Protein AF-A0A383ANT6-F1 (afdb_monomer)

Foldseek 3Di:
DEEEAEDEDADDDDVLVVVQCCQQVPPDLPYAYEYEYAPNHPCPVVSVVRRPRPNYHYHYDHDPDCVVVVVVVVPPCPPVVVVVVVVVVVVVVPD

Nearest PDB structures (foldseek):
  4mix-assembly2_B  TM=5.500E-01  e=1.218E-02  Photorhabdus asymbiotica subsp. asymbiotica ATCC 43949
  4mix-assembly1_A  TM=5.508E-01  e=1.303E-02  Photorhabdus asymbiotica subsp. asymbiotica ATCC 43949
  2v2h-assembly1_B  TM=5.400E-01  e=2.902E-01  Trypanosoma brucei brucei
  8rz3-assembly2_B  TM=3.826E-01  e=8.055E-02  Variovorax paradoxus
  6v5a-assembly1_A  TM=4.924E-01  e=7.982E-01  Homo sapiens

Mean predicted aligned error: 12.0 Å

Sequence (95 aa):
MHIGLFTQNYLRGGLDTFLIELINNWPNKEDNITLFCNEQHPGIKYLSSNIKNKNFKLFKYNFLFYSSFIDSKKSKTTLLKKLFNIFFYSTLIVH

Solvent-accessible surface area (backbone atoms only — not comparable to full-atom values): 5717 Å² total; per-residue (Å²): 98,82,45,80,45,81,50,82,56,81,69,65,53,71,68,56,56,50,51,34,52,51,57,54,62,46,86,61,77,81,36,34,38,35,39,38,34,40,62,81,25,72,38,53,66,61,49,68,74,64,47,74,44,87,47,57,43,82,44,70,41,87,73,94,55,68,64,66,59,57,56,58,60,70,74,64,55,63,63,59,49,50,54,51,49,53,57,53,55,62,62,66,75,77,117

Organism: NCBI:txid408172

Secondary structure (DSSP, 8-state):
-EEEEEE--SS-SHHHHHHHHHHHT-S-TTSEEEEEEETT-TTHHHHHHH---TTEEEEEE----HHHHHHHHHHHHHHHHHHHHHHHHHHHS--

pLDDT: mean 82.84, std 18.54, range [46.25, 98.56]

Radius of gyration: 23.53 Å; Cα contacts (8 Å, |Δi|>4): 95; chains: 1; bounding box: 54×30×63 Å

Structure (mmCIF, N/CA/C/O backbone):
data_AF-A0A383ANT6-F1
#
_entry.id   AF-A0A383ANT6-F1
#
loop_
_atom_site.group_PDB
_atom_site.id
_atom_site.type_symbol
_atom_site.label_atom_id
_atom_site.label_alt_id
_atom_site.label_comp_id
_atom_site.label_asym_id
_atom_site.label_entity_id
_atom_site.l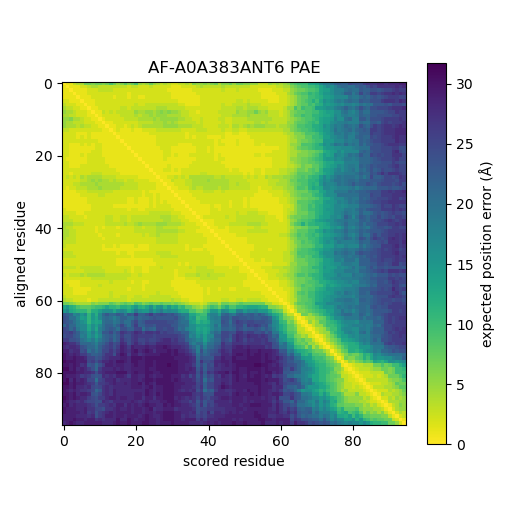abel_seq_id
_atom_site.pdbx_PDB_ins_code
_atom_site.Cartn_x
_atom_site.Cartn_y
_atom_site.Ca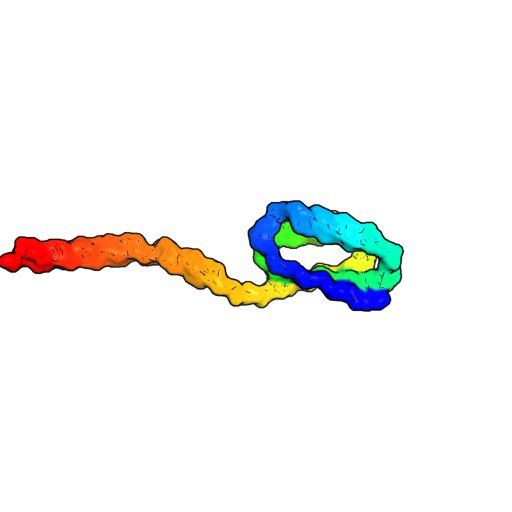rtn_z
_atom_site.occupancy
_atom_site.B_iso_or_equiv
_atom_site.auth_seq_id
_atom_site.auth_comp_id
_atom_site.auth_asym_id
_atom_site.auth_atom_id
_atom_site.pdbx_PDB_model_num
ATOM 1 N N . MET A 1 1 ? -16.301 -5.477 8.119 1.00 94.88 1 MET A N 1
ATOM 2 C CA . MET A 1 1 ? -16.090 -6.430 6.999 1.00 94.88 1 MET A CA 1
ATOM 3 C C . MET A 1 1 ? -14.596 -6.586 6.712 1.00 94.88 1 MET A C 1
ATOM 5 O O . MET A 1 1 ? -13.796 -5.846 7.276 1.00 94.88 1 MET A O 1
ATOM 9 N N . HIS A 1 2 ? -14.208 -7.553 5.873 1.00 97.44 2 HIS A N 1
ATOM 10 C CA . HIS A 1 2 ? -12.834 -7.694 5.376 1.00 97.44 2 HIS A CA 1
ATOM 11 C C . HIS A 1 2 ? -12.795 -7.385 3.880 1.00 97.44 2 HIS A C 1
ATOM 13 O O . HIS A 1 2 ? -13.503 -8.020 3.104 1.00 97.44 2 HIS A O 1
ATOM 19 N N . ILE A 1 3 ? -11.970 -6.417 3.487 1.00 98.06 3 ILE A N 1
ATOM 20 C CA . ILE A 1 3 ? -11.817 -5.967 2.102 1.00 98.06 3 ILE A CA 1
ATOM 21 C C . ILE A 1 3 ? -10.405 -6.302 1.634 1.00 98.06 3 ILE A C 1
ATOM 23 O O . ILE A 1 3 ? -9.420 -5.928 2.275 1.00 98.06 3 ILE A O 1
ATOM 27 N N . GLY A 1 4 ? -10.312 -6.999 0.505 1.00 97.88 4 GLY A N 1
ATOM 28 C CA . GLY A 1 4 ? -9.053 -7.286 -0.174 1.00 97.88 4 GLY A CA 1
ATOM 29 C C . GLY A 1 4 ? -8.892 -6.406 -1.408 1.00 97.88 4 GLY A C 1
ATOM 30 O O . GLY A 1 4 ? -9.750 -6.418 -2.285 1.00 97.88 4 GLY A O 1
ATOM 31 N N . LEU A 1 5 ? -7.786 -5.671 -1.489 1.00 97.50 5 LEU A N 1
ATOM 32 C CA . LEU A 1 5 ? -7.372 -4.926 -2.677 1.00 97.50 5 LEU A CA 1
ATOM 33 C C . LEU A 1 5 ? -6.153 -5.627 -3.270 1.00 97.50 5 LEU A C 1
ATOM 35 O O . LEU A 1 5 ? -5.171 -5.830 -2.562 1.00 97.50 5 LEU A O 1
ATOM 39 N N . PHE A 1 6 ? -6.197 -6.004 -4.545 1.00 96.44 6 PHE A N 1
ATOM 40 C CA . PHE A 1 6 ? -5.096 -6.711 -5.199 1.00 96.44 6 PHE A CA 1
ATOM 41 C C . PHE A 1 6 ? -4.470 -5.844 -6.282 1.00 96.44 6 PHE A C 1
ATOM 43 O O . PHE A 1 6 ? -5.174 -5.340 -7.157 1.00 96.44 6 PHE A O 1
ATOM 50 N N . THR A 1 7 ? -3.150 -5.668 -6.231 1.00 93.94 7 THR A N 1
ATOM 51 C CA . THR A 1 7 ? -2.422 -4.871 -7.216 1.00 93.94 7 THR A CA 1
ATOM 52 C C . THR A 1 7 ? -1.115 -5.534 -7.605 1.00 93.94 7 THR A C 1
ATOM 54 O O . THR A 1 7 ? -0.397 -6.107 -6.784 1.00 93.94 7 THR A O 1
ATOM 57 N N . GLN A 1 8 ? -0.796 -5.397 -8.887 1.00 91.69 8 GLN A N 1
ATOM 58 C CA . GLN A 1 8 ? 0.501 -5.737 -9.425 1.00 91.69 8 GLN A CA 1
ATOM 59 C C . GLN A 1 8 ? 1.032 -4.535 -10.191 1.00 91.69 8 GLN A C 1
ATOM 61 O O . GLN A 1 8 ? 0.506 -4.180 -11.245 1.00 91.69 8 GLN A O 1
ATOM 66 N N . ASN A 1 9 ? 2.060 -3.896 -9.649 1.00 89.69 9 ASN A N 1
ATOM 67 C CA . ASN A 1 9 ? 2.631 -2.694 -10.224 1.00 89.69 9 ASN A CA 1
ATOM 68 C C . ASN A 1 9 ? 4.163 -2.736 -10.160 1.00 89.69 9 ASN A C 1
ATOM 70 O O . ASN A 1 9 ? 4.764 -3.203 -9.193 1.00 89.69 9 ASN A O 1
ATOM 74 N N . TYR A 1 10 ? 4.797 -2.263 -11.228 1.00 89.69 10 TYR A N 1
ATOM 75 C CA . TYR A 1 10 ? 6.254 -2.229 -11.372 1.00 89.69 10 TYR A CA 1
ATOM 76 C C . TYR A 1 10 ? 6.817 -0.813 -11.301 1.00 89.69 10 TYR A C 1
ATOM 78 O O . TYR A 1 10 ? 8.031 -0.635 -11.236 1.00 89.69 10 TYR A O 1
ATOM 86 N N . LEU A 1 11 ? 5.945 0.196 -11.313 1.00 90.31 11 LEU A N 1
ATOM 87 C CA . LEU A 1 11 ? 6.325 1.597 -11.300 1.00 90.31 11 LEU A CA 1
ATOM 88 C C . LEU A 1 11 ? 5.698 2.291 -10.105 1.00 90.31 11 LEU A C 1
ATOM 90 O O . LEU A 1 11 ? 4.509 2.144 -9.834 1.00 90.31 11 LEU A O 1
ATOM 94 N N . ARG A 1 12 ? 6.488 3.120 -9.430 1.00 93.38 12 ARG A N 1
ATOM 95 C CA . ARG A 1 12 ? 5.950 4.057 -8.448 1.00 93.38 12 ARG A CA 1
ATOM 96 C C . ARG A 1 12 ? 5.222 5.181 -9.188 1.00 93.38 12 ARG A C 1
ATOM 98 O O . ARG A 1 12 ? 5.783 5.735 -10.131 1.00 93.38 12 ARG A O 1
ATOM 105 N N . GLY A 1 13 ? 4.014 5.546 -8.764 1.00 95.25 13 GLY A N 1
ATOM 106 C CA . GLY A 1 13 ? 3.261 6.599 -9.452 1.00 95.25 13 GLY A CA 1
ATOM 107 C C . GLY A 1 13 ? 1.837 6.815 -8.949 1.00 95.25 13 GLY A C 1
ATOM 108 O O . GLY A 1 13 ? 1.524 6.528 -7.798 1.00 95.25 13 GLY A O 1
ATOM 109 N N . GLY A 1 14 ? 0.967 7.322 -9.829 1.00 97.12 14 GLY A N 1
ATOM 110 C CA . GLY A 1 14 ? -0.389 7.764 -9.472 1.00 97.12 14 GLY A CA 1
ATOM 111 C C . GLY A 1 14 ? -1.281 6.686 -8.852 1.00 97.12 14 GLY A C 1
ATOM 112 O O . GLY A 1 14 ? -2.120 7.008 -8.015 1.00 97.12 14 GLY A O 1
ATOM 113 N N . LEU A 1 15 ? -1.064 5.407 -9.186 1.00 96.94 15 LEU A N 1
ATOM 114 C CA . LEU A 1 15 ? -1.772 4.302 -8.535 1.00 96.94 15 LEU A CA 1
ATOM 115 C C . LEU A 1 15 ? -1.466 4.235 -7.032 1.00 96.94 15 LEU A C 1
ATOM 117 O O . LEU A 1 15 ? -2.365 3.965 -6.242 1.00 96.94 15 LEU A O 1
ATOM 121 N N . ASP A 1 16 ? -0.229 4.521 -6.621 1.00 97.75 16 ASP A N 1
ATOM 122 C CA . ASP A 1 16 ? 0.136 4.518 -5.203 1.00 97.75 16 ASP A CA 1
ATOM 123 C C . ASP A 1 16 ? -0.600 5.627 -4.453 1.00 97.75 16 ASP A C 1
ATOM 125 O O 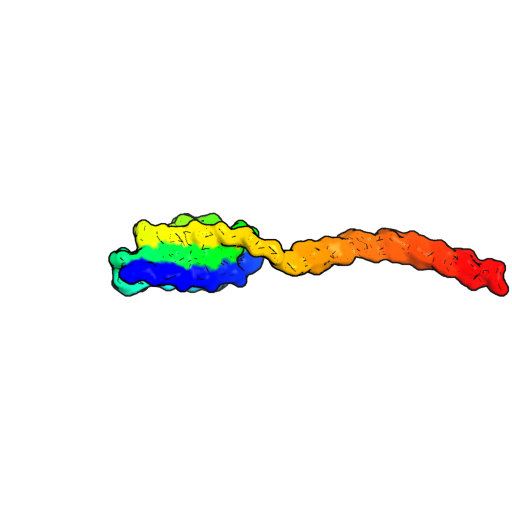. ASP A 1 16 ? -1.159 5.386 -3.386 1.00 97.75 16 ASP A O 1
ATOM 129 N N . THR A 1 17 ? -0.648 6.825 -5.043 1.00 98.25 17 THR A N 1
ATOM 130 C CA . THR A 1 17 ? -1.401 7.963 -4.501 1.00 98.25 17 THR A CA 1
ATOM 131 C C . THR A 1 17 ? -2.883 7.627 -4.379 1.00 98.25 17 THR A C 1
ATOM 133 O O . THR A 1 17 ? -3.475 7.850 -3.328 1.00 98.25 17 THR A O 1
ATOM 136 N N . PHE A 1 18 ? -3.474 7.027 -5.416 1.00 98.25 18 PHE A N 1
ATOM 137 C CA . PHE A 1 18 ? -4.869 6.596 -5.388 1.00 98.25 18 PHE A CA 1
ATOM 138 C C . PHE A 1 18 ? -5.144 5.594 -4.259 1.00 98.25 18 PHE A C 1
ATOM 140 O O . PHE A 1 18 ? -6.109 5.761 -3.518 1.00 98.25 18 PHE A O 1
ATOM 147 N N . LEU A 1 19 ? -4.288 4.581 -4.087 1.00 98.38 19 LEU A N 1
ATOM 148 C CA . LEU A 1 19 ? -4.439 3.583 -3.022 1.00 98.38 19 LEU A CA 1
ATOM 149 C C . LEU A 1 19 ? -4.333 4.211 -1.630 1.00 98.38 19 LEU A C 1
ATOM 151 O O . LEU A 1 19 ? -5.117 3.871 -0.747 1.00 98.38 19 LEU A O 1
ATOM 155 N N . ILE A 1 20 ? -3.390 5.136 -1.434 1.00 98.44 20 ILE A N 1
ATOM 156 C CA . ILE A 1 20 ? -3.232 5.862 -0.170 1.00 98.44 20 ILE A CA 1
ATOM 157 C C . ILE A 1 20 ? -4.508 6.639 0.156 1.00 98.44 20 ILE A C 1
ATOM 159 O O . ILE A 1 20 ? -5.048 6.488 1.253 1.00 98.44 20 ILE A O 1
ATOM 163 N N . GLU A 1 21 ? -5.012 7.427 -0.795 1.00 98.56 21 GLU A N 1
ATOM 164 C CA . GLU A 1 21 ? -6.217 8.233 -0.599 1.00 98.56 21 GLU A CA 1
ATOM 165 C C . GLU A 1 21 ? -7.453 7.365 -0.362 1.00 98.56 21 GLU A C 1
ATOM 167 O O . GLU A 1 21 ? -8.219 7.627 0.566 1.00 98.56 21 GLU A O 1
ATOM 172 N N . LEU A 1 22 ? -7.619 6.287 -1.131 1.00 98.31 22 LEU A N 1
ATOM 173 C CA . LEU A 1 22 ? -8.724 5.345 -0.972 1.00 98.31 22 LEU A CA 1
ATOM 174 C C . LEU A 1 22 ? -8.745 4.721 0.429 1.00 98.31 22 LEU A C 1
ATOM 176 O O . LEU A 1 22 ? -9.782 4.693 1.088 1.00 98.31 22 LEU A O 1
ATOM 180 N N . ILE A 1 23 ? -7.602 4.213 0.895 1.00 98.19 23 ILE A N 1
ATOM 181 C CA . ILE A 1 23 ? -7.516 3.478 2.163 1.00 98.19 23 ILE A CA 1
ATOM 182 C C . ILE A 1 23 ? -7.634 4.430 3.359 1.00 98.19 23 ILE A C 1
ATOM 184 O O . ILE A 1 23 ? -8.292 4.103 4.354 1.00 98.19 23 ILE A O 1
ATOM 188 N N . ASN A 1 24 ? -7.034 5.620 3.274 1.00 98.19 24 ASN A N 1
ATOM 189 C CA . ASN A 1 24 ? -7.121 6.631 4.329 1.00 98.19 24 ASN A CA 1
ATOM 190 C C . ASN A 1 24 ? -8.546 7.175 4.479 1.00 98.19 24 ASN A C 1
ATOM 192 O O . ASN A 1 24 ? -9.036 7.329 5.604 1.00 98.19 24 ASN A O 1
ATOM 196 N N . ASN A 1 25 ? -9.234 7.395 3.359 1.00 98.00 25 ASN A N 1
ATOM 197 C CA . ASN A 1 25 ? -10.586 7.943 3.333 1.00 98.00 25 ASN A CA 1
ATOM 198 C C . ASN A 1 25 ? -11.681 6.870 3.279 1.00 98.00 25 ASN A C 1
ATOM 200 O O . ASN A 1 25 ? -12.844 7.211 3.085 1.00 98.00 25 ASN A O 1
ATOM 204 N N . TRP A 1 26 ? -11.347 5.593 3.513 1.00 97.75 26 TRP A N 1
ATOM 205 C CA . TRP A 1 26 ? -12.344 4.5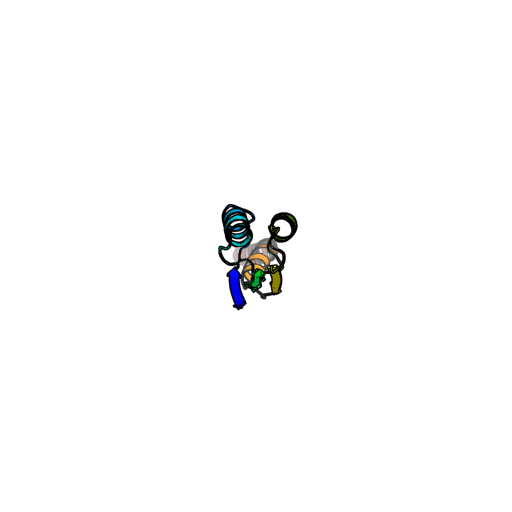22 3.529 1.00 97.75 26 TRP A CA 1
ATOM 206 C C . TRP A 1 26 ? -13.483 4.858 4.512 1.00 97.75 26 TRP A C 1
ATOM 208 O O . TRP A 1 26 ? -13.181 5.255 5.649 1.00 97.75 26 TRP A O 1
ATOM 218 N N . PRO A 1 27 ? -14.761 4.758 4.096 1.00 96.31 27 PRO A N 1
ATOM 219 C CA . PRO A 1 27 ? -15.883 5.354 4.822 1.00 96.31 27 PRO A CA 1
ATOM 220 C C . PRO A 1 27 ? -16.138 4.683 6.171 1.00 96.31 27 PRO A C 1
ATOM 222 O O . PRO A 1 27 ? -16.329 5.367 7.174 1.00 96.31 27 PRO A O 1
ATOM 225 N N . ASN A 1 28 ? -16.088 3.352 6.218 1.00 97.12 28 ASN A N 1
ATOM 226 C CA . ASN A 1 28 ? -16.273 2.611 7.456 1.00 97.12 28 ASN A CA 1
ATOM 227 C C . ASN A 1 28 ? -14.919 2.317 8.112 1.00 97.12 28 ASN A C 1
ATOM 229 O O . ASN A 1 28 ? -14.146 1.488 7.636 1.00 97.12 28 ASN A O 1
ATOM 233 N N . LYS A 1 29 ? -14.626 2.986 9.229 1.00 93.94 29 LYS A N 1
ATOM 234 C CA . LYS A 1 29 ? -13.337 2.841 9.922 1.00 93.94 29 LYS A CA 1
ATOM 235 C C . LYS A 1 29 ? -13.168 1.504 10.639 1.00 93.94 29 LYS A C 1
ATOM 237 O O . LYS A 1 29 ? -12.038 1.170 10.972 1.00 93.94 29 LYS A O 1
ATOM 242 N N . GLU A 1 30 ? -14.235 0.738 10.847 1.00 96.69 30 GLU A N 1
ATOM 243 C CA . GLU A 1 30 ? -14.179 -0.587 11.479 1.00 96.69 30 GLU A CA 1
ATOM 244 C C . GLU A 1 30 ? -13.848 -1.706 10.484 1.00 96.69 30 GLU A C 1
ATOM 246 O O . GLU A 1 30 ? -13.540 -2.833 10.877 1.00 96.69 30 GLU A O 1
ATOM 251 N N . ASP A 1 31 ? -13.886 -1.408 9.184 1.00 97.81 31 ASP A N 1
ATOM 252 C CA . ASP A 1 31 ? -13.520 -2.379 8.171 1.00 97.81 31 ASP A CA 1
ATOM 253 C C . ASP A 1 31 ? -12.013 -2.656 8.165 1.00 97.81 31 ASP A C 1
ATOM 255 O O . ASP A 1 31 ? -11.173 -1.759 8.253 1.00 97.81 31 ASP A O 1
ATOM 259 N N . ASN A 1 32 ? -11.675 -3.932 7.999 1.00 98.25 32 ASN A N 1
ATOM 260 C CA . ASN A 1 32 ? -10.304 -4.388 7.841 1.00 98.25 32 ASN A CA 1
ATOM 261 C C . ASN A 1 32 ? -9.939 -4.385 6.360 1.00 98.25 32 ASN A C 1
ATOM 263 O O . ASN A 1 32 ? -10.601 -5.050 5.560 1.00 98.25 32 ASN A O 1
ATOM 267 N N . ILE A 1 33 ? -8.857 -3.698 6.002 1.00 98.50 33 ILE A N 1
ATOM 268 C CA . ILE A 1 33 ? -8.416 -3.559 4.612 1.00 98.50 33 ILE A CA 1
ATOM 269 C C . ILE A 1 33 ? -7.057 -4.229 4.453 1.00 98.50 33 ILE A C 1
ATOM 271 O O . ILE A 1 33 ? -6.101 -3.884 5.144 1.00 98.50 33 ILE A O 1
ATOM 275 N N . THR A 1 34 ? -6.954 -5.174 3.522 1.00 98.50 34 THR A N 1
ATOM 276 C CA . THR A 1 34 ? -5.680 -5.802 3.154 1.00 98.50 34 THR A CA 1
ATOM 277 C C . THR A 1 34 ? -5.326 -5.457 1.715 1.00 98.50 34 THR A C 1
ATOM 279 O O . THR A 1 34 ? -6.093 -5.757 0.803 1.00 98.50 34 THR A O 1
ATOM 282 N N . LEU A 1 35 ? -4.159 -4.846 1.510 1.00 98.06 35 LEU A N 1
ATOM 283 C CA . LEU A 1 35 ? -3.585 -4.623 0.185 1.00 98.06 35 LEU A CA 1
ATOM 284 C C . LEU A 1 35 ? -2.586 -5.734 -0.128 1.00 98.06 35 LEU A C 1
ATOM 286 O O . LEU A 1 35 ? -1.575 -5.867 0.555 1.00 98.06 35 LEU A O 1
ATOM 290 N N . PHE A 1 36 ? -2.859 -6.501 -1.174 1.00 96.88 36 PHE A N 1
ATOM 291 C CA . PHE A 1 36 ? -1.955 -7.485 -1.748 1.00 96.88 36 PHE A CA 1
ATOM 292 C C . PHE A 1 36 ? -1.147 -6.809 -2.854 1.00 96.88 36 PHE A C 1
ATOM 294 O O . PHE A 1 36 ? -1.725 -6.344 -3.834 1.00 96.88 36 PHE A O 1
ATOM 301 N N . CYS A 1 37 ? 0.171 -6.735 -2.690 1.00 94.69 37 CYS A N 1
ATOM 302 C CA . CYS A 1 37 ? 1.072 -6.061 -3.624 1.00 94.69 37 CYS A CA 1
ATOM 303 C C . CYS A 1 37 ? 2.286 -6.945 -3.933 1.00 94.69 37 CYS A C 1
ATOM 305 O O . CYS A 1 37 ? 2.797 -7.630 -3.044 1.00 94.69 37 CYS A O 1
ATOM 307 N N . ASN A 1 38 ? 2.768 -6.934 -5.177 1.00 93.25 38 ASN A N 1
ATOM 308 C CA . ASN A 1 38 ? 3.990 -7.650 -5.536 1.00 93.25 38 ASN A CA 1
ATOM 309 C C . ASN A 1 38 ? 5.197 -7.088 -4.770 1.00 93.25 38 ASN A C 1
ATOM 311 O O . ASN A 1 38 ? 5.417 -5.881 -4.734 1.00 93.25 38 ASN A O 1
ATOM 315 N N . GLU A 1 39 ? 6.009 -7.968 -4.190 1.00 92.44 39 GLU A N 1
ATOM 316 C CA . GLU A 1 39 ? 7.129 -7.613 -3.310 1.00 92.44 39 GLU A CA 1
ATOM 317 C C . GLU A 1 39 ? 8.177 -6.707 -3.976 1.00 92.44 39 GLU A C 1
ATOM 319 O O . GLU A 1 39 ? 8.824 -5.907 -3.304 1.00 92.44 39 GLU A O 1
ATOM 324 N N . GLN A 1 40 ? 8.324 -6.799 -5.297 1.00 91.25 40 GLN A N 1
ATOM 325 C CA . GLN A 1 40 ? 9.274 -6.005 -6.076 1.00 91.25 40 GLN A CA 1
ATOM 326 C C . GLN A 1 40 ? 8.791 -4.575 -6.371 1.00 91.25 40 GLN A C 1
ATOM 328 O O . GLN A 1 40 ? 9.513 -3.819 -7.019 1.00 91.25 40 GLN A O 1
ATOM 333 N N . HIS A 1 41 ? 7.579 -4.193 -5.955 1.00 92.44 41 HIS A N 1
ATOM 334 C CA . HIS A 1 41 ? 7.032 -2.874 -6.262 1.00 92.44 41 HIS A CA 1
ATOM 335 C C . HIS A 1 41 ? 7.860 -1.751 -5.604 1.00 92.44 41 HIS A C 1
ATOM 337 O O . HIS A 1 41 ? 7.936 -1.682 -4.370 1.00 92.44 41 HIS A O 1
ATOM 343 N N . PRO A 1 42 ? 8.445 -0.812 -6.377 1.00 93.31 42 PRO A N 1
ATOM 344 C CA . PRO A 1 42 ? 9.269 0.268 -5.825 1.00 93.31 42 PRO A CA 1
ATOM 345 C C . PRO A 1 42 ? 8.497 1.221 -4.894 1.00 93.31 42 PRO A C 1
ATOM 347 O O . PRO A 1 42 ? 9.107 1.924 -4.086 1.00 93.31 42 PRO A O 1
ATOM 350 N N . GLY A 1 43 ? 7.161 1.254 -4.979 1.00 95.56 43 GLY A N 1
ATOM 351 C CA . GLY A 1 43 ? 6.297 2.096 -4.148 1.00 95.56 43 GLY A CA 1
ATOM 352 C C . GLY A 1 43 ? 5.960 1.531 -2.761 1.00 95.56 43 GLY A C 1
ATOM 353 O O . GLY A 1 43 ? 5.319 2.229 -1.981 1.00 95.56 43 GLY A O 1
ATOM 354 N N . ILE A 1 44 ? 6.405 0.321 -2.391 1.00 94.88 44 ILE A N 1
ATOM 355 C CA . ILE A 1 44 ? 6.029 -0.327 -1.113 1.00 94.88 44 ILE A CA 1
ATOM 356 C C . ILE A 1 44 ? 6.307 0.546 0.112 1.00 94.88 44 ILE A C 1
ATOM 358 O O . ILE A 1 44 ? 5.430 0.714 0.960 1.00 94.88 44 ILE A O 1
ATOM 362 N N . LYS A 1 45 ? 7.512 1.127 0.212 1.00 95.31 45 LYS A N 1
ATOM 363 C CA . LYS A 1 45 ? 7.867 1.982 1.357 1.00 95.31 45 LYS A CA 1
ATOM 364 C C . LYS A 1 45 ? 6.959 3.209 1.432 1.00 95.31 45 LYS A C 1
ATOM 366 O O . LYS A 1 45 ? 6.532 3.577 2.521 1.00 95.31 45 LYS A O 1
ATOM 371 N N . TYR A 1 46 ? 6.639 3.796 0.278 1.00 96.94 46 TYR A N 1
ATOM 372 C CA . TYR A 1 46 ? 5.756 4.955 0.166 1.00 96.94 46 TYR A CA 1
ATOM 373 C C . TYR A 1 46 ? 4.324 4.622 0.608 1.00 96.94 46 TYR A C 1
ATOM 375 O O . TYR A 1 46 ? 3.752 5.371 1.396 1.00 96.94 46 TYR A O 1
ATOM 383 N N . LEU A 1 47 ? 3.787 3.466 0.201 1.00 97.19 47 LEU A N 1
ATOM 384 C CA . LEU A 1 47 ? 2.493 2.967 0.677 1.00 97.19 47 LEU A CA 1
ATOM 385 C C . LEU A 1 47 ? 2.499 2.784 2.203 1.00 97.19 47 LEU A C 1
ATOM 387 O O . LEU A 1 47 ? 1.646 3.335 2.896 1.00 97.19 47 LEU A O 1
ATOM 391 N N . SER A 1 48 ? 3.497 2.073 2.741 1.00 95.69 48 SER A N 1
ATOM 392 C CA . SER A 1 48 ? 3.570 1.768 4.178 1.00 95.69 48 SER A CA 1
ATOM 393 C C . SER A 1 48 ? 3.714 2.998 5.077 1.00 95.69 48 SER A C 1
ATOM 395 O O . SER A 1 48 ? 3.269 2.959 6.217 1.00 95.69 48 SER A O 1
ATOM 397 N N . SER A 1 49 ? 4.325 4.082 4.588 1.00 97.19 49 SER A N 1
ATOM 398 C CA . SER A 1 49 ? 4.546 5.294 5.384 1.00 97.19 49 SER A CA 1
ATOM 399 C C . SER A 1 49 ? 3.409 6.312 5.301 1.00 97.19 49 SER A C 1
ATOM 401 O O . SER A 1 49 ? 3.312 7.172 6.174 1.00 97.19 49 SER A O 1
ATOM 403 N N . ASN A 1 50 ? 2.553 6.240 4.276 1.00 98.25 50 ASN A N 1
ATOM 404 C CA . ASN A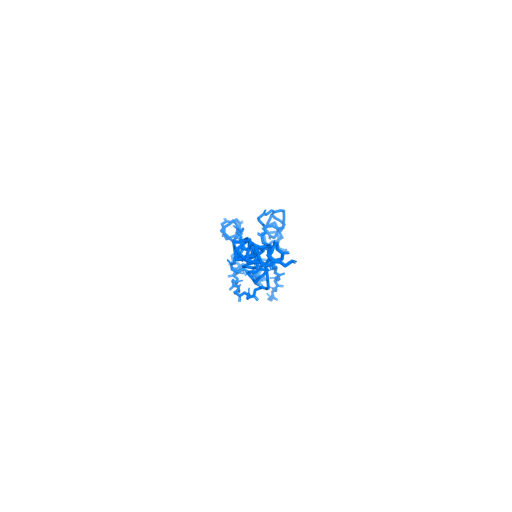 1 50 ? 1.498 7.234 4.041 1.00 98.25 50 ASN A CA 1
ATOM 405 C C . ASN A 1 50 ? 0.084 6.721 4.337 1.00 98.25 50 ASN A C 1
ATOM 407 O O . ASN A 1 50 ? -0.835 7.527 4.506 1.00 98.25 50 ASN A O 1
ATOM 411 N N . ILE A 1 51 ? -0.109 5.405 4.434 1.00 98.06 51 ILE A N 1
ATOM 412 C CA . ILE A 1 51 ? -1.380 4.837 4.879 1.00 98.06 51 ILE A CA 1
ATOM 413 C C . ILE A 1 51 ? -1.460 4.935 6.407 1.00 98.06 51 ILE A C 1
ATOM 415 O O . ILE A 1 51 ? -0.665 4.342 7.129 1.00 98.06 51 ILE A O 1
ATOM 419 N N . LYS A 1 52 ? -2.440 5.698 6.894 1.00 97.31 52 LYS A N 1
ATOM 420 C CA . LYS A 1 52 ? -2.683 5.991 8.316 1.00 97.31 52 LYS A CA 1
ATOM 421 C C . LYS A 1 52 ? -3.859 5.204 8.899 1.00 97.31 52 LYS A C 1
ATOM 423 O O . LYS A 1 52 ? -4.138 5.310 10.092 1.00 97.31 52 LYS A O 1
ATOM 428 N N . ASN A 1 53 ? -4.580 4.448 8.071 1.00 96.62 53 ASN A N 1
ATOM 429 C CA . ASN A 1 53 ? -5.696 3.623 8.522 1.00 96.62 53 ASN A CA 1
ATOM 430 C C . ASN A 1 53 ? -5.189 2.521 9.473 1.00 96.62 53 ASN A C 1
ATOM 432 O O . ASN A 1 53 ? -4.338 1.719 9.101 1.00 96.62 53 ASN A O 1
ATOM 436 N N . LYS A 1 54 ? -5.714 2.479 10.704 1.00 96.00 54 LYS A N 1
ATOM 437 C CA . LYS A 1 54 ? -5.263 1.545 11.754 1.00 96.00 54 LYS A CA 1
ATOM 438 C C . LYS A 1 54 ? -5.593 0.08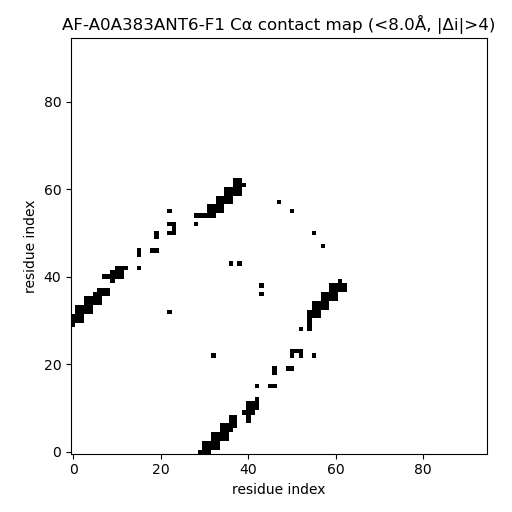0 11.452 1.00 96.00 54 LYS A C 1
ATOM 440 O O . LYS A 1 54 ? -4.888 -0.803 11.925 1.00 96.00 54 LYS A O 1
ATOM 445 N N . ASN A 1 55 ? -6.629 -0.166 10.653 1.00 97.12 55 ASN A N 1
ATOM 446 C CA . ASN A 1 55 ? -7.095 -1.505 10.290 1.00 97.12 55 ASN A CA 1
ATOM 447 C C . ASN A 1 55 ? -6.535 -1.965 8.934 1.00 97.12 55 ASN A C 1
ATOM 449 O O . ASN A 1 55 ? -7.041 -2.905 8.316 1.00 97.12 55 ASN A O 1
ATOM 453 N N . PHE A 1 56 ? -5.488 -1.287 8.458 1.00 97.94 56 PHE A N 1
ATOM 454 C CA . PHE A 1 56 ? -4.789 -1.620 7.231 1.00 97.94 56 PHE A CA 1
ATOM 455 C C . PHE A 1 56 ? -3.711 -2.684 7.453 1.00 97.94 56 PHE A C 1
ATOM 457 O O . PHE A 1 56 ? -2.934 -2.628 8.407 1.00 97.94 56 PHE A O 1
ATOM 464 N N . LYS A 1 57 ? -3.607 -3.615 6.504 1.00 98.12 57 LYS A N 1
ATOM 465 C CA . LYS A 1 57 ? -2.494 -4.558 6.384 1.00 98.12 57 LYS A CA 1
ATOM 466 C C . LYS A 1 57 ? -1.949 -4.553 4.961 1.00 98.12 57 LYS A C 1
ATOM 468 O O . LYS A 1 57 ? -2.703 -4.625 3.994 1.00 98.12 57 LYS A O 1
ATOM 473 N N . LEU A 1 58 ? -0.625 -4.534 4.837 1.00 97.25 58 LEU A N 1
ATOM 474 C CA . LEU A 1 58 ? 0.067 -4.730 3.566 1.00 97.25 58 LEU A CA 1
ATOM 475 C C . LEU A 1 58 ?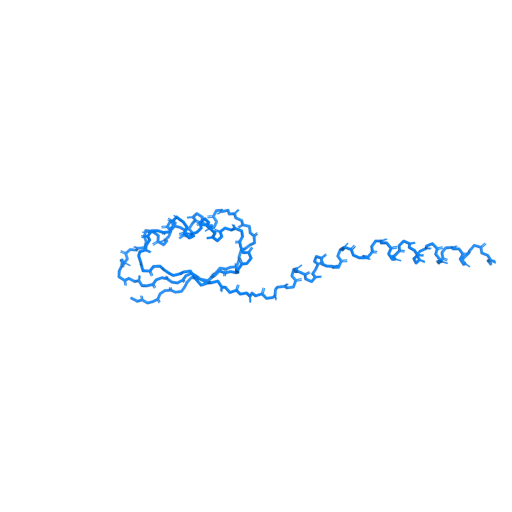 0.579 -6.170 3.488 1.00 97.25 58 LEU A C 1
ATOM 477 O O . LEU A 1 58 ? 1.467 -6.554 4.247 1.00 97.25 58 LEU A O 1
ATOM 481 N N . PHE A 1 59 ? 0.041 -6.951 2.556 1.00 96.62 59 PHE A N 1
ATOM 482 C CA . PHE A 1 59 ? 0.529 -8.284 2.235 1.00 96.62 59 PHE A CA 1
ATOM 483 C C . PHE A 1 59 ? 1.381 -8.224 0.967 1.00 96.62 59 PHE A C 1
ATOM 485 O O . PHE A 1 59 ? 0.892 -7.906 -0.117 1.00 96.62 59 PHE A O 1
ATOM 492 N N . LYS A 1 60 ? 2.669 -8.537 1.100 1.00 94.75 60 LYS A N 1
ATOM 493 C CA . LYS A 1 60 ? 3.583 -8.608 -0.041 1.00 94.75 60 LYS A CA 1
ATOM 494 C C . LYS A 1 60 ? 3.628 -10.038 -0.549 1.00 94.75 60 LYS A C 1
ATOM 496 O O . LYS A 1 60 ? 3.942 -10.939 0.223 1.00 94.75 60 LYS A O 1
ATOM 501 N N . TYR A 1 61 ? 3.346 -10.240 -1.828 1.00 92.12 61 TYR A N 1
ATOM 502 C CA . TYR A 1 61 ? 3.494 -11.544 -2.460 1.00 92.12 61 TYR A CA 1
ATOM 503 C C . TYR A 1 61 ? 4.676 -11.531 -3.422 1.00 92.12 61 TYR A C 1
ATOM 505 O O . TYR A 1 61 ? 4.901 -10.564 -4.150 1.00 92.12 61 TYR A O 1
ATOM 513 N N . ASN A 1 62 ? 5.427 -12.624 -3.452 1.00 85.06 62 ASN A N 1
ATOM 514 C CA . ASN A 1 62 ? 6.453 -12.819 -4.458 1.00 85.06 62 ASN A CA 1
ATOM 515 C C . ASN A 1 62 ? 5.842 -13.618 -5.610 1.00 85.06 62 ASN A C 1
ATOM 517 O O . ASN A 1 62 ? 5.570 -14.808 -5.468 1.00 85.06 62 ASN A O 1
ATOM 521 N N . PHE A 1 63 ? 5.575 -12.953 -6.734 1.00 72.75 63 PHE A N 1
ATOM 522 C CA . PHE A 1 63 ? 5.143 -13.637 -7.947 1.00 72.75 63 PHE A CA 1
ATOM 523 C C . PHE A 1 63 ? 6.304 -13.681 -8.929 1.00 72.75 63 PHE A C 1
ATOM 525 O O . PHE A 1 63 ? 6.805 -12.646 -9.372 1.00 72.75 63 PHE A O 1
ATOM 532 N N . LEU A 1 64 ? 6.725 -14.896 -9.277 1.00 62.03 64 LEU A N 1
ATOM 533 C CA . LEU A 1 64 ? 7.726 -15.144 -10.306 1.00 62.03 64 LEU A CA 1
ATOM 534 C C . LEU A 1 64 ? 7.145 -14.733 -11.667 1.00 62.03 64 LEU A C 1
ATOM 536 O O . LEU A 1 64 ? 6.443 -15.507 -12.310 1.00 62.03 64 LEU A O 1
ATOM 540 N N . PHE A 1 65 ? 7.390 -13.494 -12.097 1.00 64.12 65 PHE A N 1
ATOM 541 C CA . PHE A 1 65 ? 6.919 -13.011 -13.396 1.00 64.12 65 PHE A CA 1
ATOM 542 C C . PHE A 1 65 ? 7.914 -13.291 -14.523 1.00 64.12 65 PHE A C 1
ATOM 544 O O . PHE A 1 65 ? 9.117 -13.094 -14.383 1.00 64.12 65 PHE A O 1
ATOM 551 N N . TYR A 1 66 ? 7.367 -13.654 -15.685 1.00 53.28 66 TYR A N 1
ATOM 552 C CA . TYR A 1 66 ? 8.056 -13.868 -16.963 1.00 53.28 66 TYR A CA 1
ATOM 553 C C . TYR A 1 66 ? 8.910 -12.668 -17.430 1.00 53.28 66 TYR A C 1
ATOM 555 O O . TYR A 1 66 ? 9.808 -12.837 -18.249 1.00 53.28 66 TYR A O 1
ATOM 563 N N . SER A 1 67 ? 8.697 -11.458 -16.897 1.00 52.53 67 SER A N 1
ATOM 564 C CA . SER A 1 67 ? 9.512 -10.278 -17.228 1.00 52.53 67 SER A CA 1
ATOM 565 C C . SER A 1 67 ? 10.981 -10.427 -16.817 1.00 52.53 67 SER A C 1
ATOM 567 O O . SER A 1 67 ? 11.855 -10.036 -17.586 1.00 52.53 67 SER A O 1
ATOM 569 N N . SER A 1 68 ? 11.280 -11.086 -15.689 1.00 53.09 68 SER A N 1
ATOM 570 C CA . SER A 1 68 ? 12.666 -11.415 -15.313 1.00 53.09 68 SER A CA 1
ATOM 571 C C . SER A 1 68 ? 13.304 -12.426 -16.280 1.00 53.09 68 SER A C 1
ATOM 573 O O . SER A 1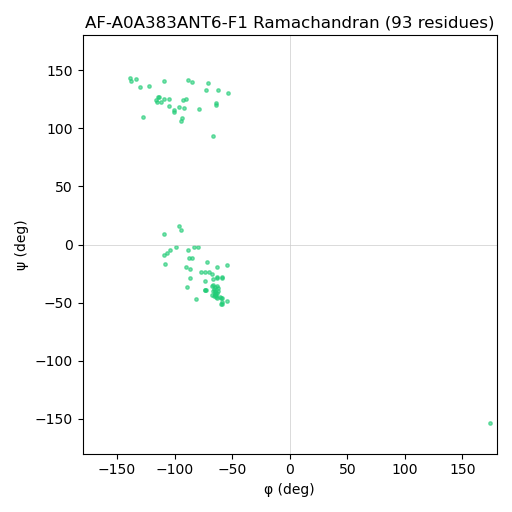 68 ? 14.505 -12.361 -16.553 1.00 53.09 68 SER A O 1
ATOM 575 N N . PHE A 1 69 ? 12.499 -13.306 -16.888 1.00 54.81 69 PHE A N 1
ATOM 576 C CA . PHE A 1 69 ? 12.938 -14.195 -17.966 1.00 54.81 69 PHE A CA 1
ATOM 577 C C . PHE A 1 69 ? 13.165 -13.443 -19.289 1.00 54.81 69 PHE A C 1
ATOM 579 O O . PHE A 1 69 ? 14.151 -13.727 -19.976 1.00 54.81 69 PHE A O 1
ATOM 586 N N . ILE A 1 70 ? 12.316 -12.468 -19.641 1.00 54.22 70 ILE A N 1
ATOM 587 C CA . ILE A 1 70 ? 12.481 -11.629 -20.844 1.00 54.22 70 ILE A CA 1
ATOM 588 C C . ILE A 1 70 ? 13.754 -10.774 -20.749 1.00 54.22 70 ILE A C 1
ATOM 590 O O . ILE A 1 70 ? 14.533 -10.748 -21.705 1.00 54.22 70 ILE A O 1
ATOM 594 N N . ASP A 1 71 ? 14.018 -10.134 -19.607 1.00 54.28 71 ASP A N 1
ATOM 595 C CA . ASP A 1 71 ? 15.212 -9.294 -19.436 1.00 54.28 71 ASP A CA 1
ATOM 596 C C . ASP A 1 71 ? 16.514 -10.108 -19.464 1.00 54.28 71 ASP A C 1
ATOM 598 O O . ASP A 1 71 ? 17.504 -9.681 -20.066 1.00 54.28 71 ASP A O 1
ATOM 602 N N . SER A 1 72 ? 16.512 -11.339 -18.935 1.00 52.44 72 SER A N 1
ATOM 603 C CA . SER A 1 72 ? 17.690 -12.217 -19.016 1.00 52.44 72 SER A CA 1
ATOM 604 C C . SER A 1 72 ? 18.071 -12.603 -20.458 1.00 52.44 72 SER A C 1
ATOM 606 O O . SER A 1 72 ? 19.254 -12.795 -20.756 1.00 52.44 72 SER A O 1
ATOM 608 N N . LYS A 1 73 ? 17.104 -12.651 -21.390 1.00 47.53 73 LYS A N 1
ATOM 609 C CA . LYS A 1 73 ? 17.359 -12.961 -22.809 1.00 47.53 73 LYS A CA 1
ATOM 610 C C . LYS A 1 73 ? 18.024 -11.812 -23.572 1.00 47.53 73 LYS A C 1
ATOM 612 O O . LYS A 1 73 ? 18.706 -12.083 -24.556 1.00 47.53 73 LYS A O 1
ATOM 617 N N . LYS A 1 74 ? 17.892 -10.555 -23.130 1.00 48.31 74 LYS A N 1
ATOM 618 C CA . LYS A 1 74 ? 18.543 -9.399 -23.782 1.00 48.31 74 LYS A CA 1
ATOM 619 C C . LYS A 1 74 ? 20.040 -9.278 -23.466 1.00 48.31 74 LYS A C 1
ATOM 621 O O . LYS A 1 74 ? 20.777 -8.698 -24.257 1.00 48.31 74 LYS A O 1
ATOM 626 N N . SER A 1 75 ? 20.503 -9.837 -22.347 1.00 49.78 75 SER A N 1
ATOM 627 C CA . SER A 1 75 ? 21.859 -9.596 -21.824 1.00 49.78 75 SER A CA 1
ATOM 628 C C . SER A 1 75 ? 22.950 -10.522 -22.395 1.00 49.78 75 SER A C 1
ATOM 630 O O . SER A 1 75 ? 24.098 -10.100 -22.507 1.00 49.78 75 SER A O 1
ATOM 632 N N . LYS A 1 76 ? 22.634 -11.758 -22.813 1.00 49.12 76 LYS A N 1
ATOM 633 C CA . LYS A 1 76 ? 23.666 -12.742 -23.226 1.00 49.12 76 LYS A CA 1
ATOM 634 C C . LYS A 1 76 ? 23.773 -13.010 -24.730 1.00 49.12 76 LYS A C 1
ATOM 636 O O . LYS A 1 76 ? 24.710 -13.676 -25.166 1.00 49.12 76 LYS A O 1
ATOM 641 N N . THR A 1 77 ? 22.863 -12.487 -25.551 1.00 55.16 77 THR A N 1
ATOM 642 C CA . THR A 1 77 ? 22.802 -12.845 -26.979 1.00 55.16 77 THR A CA 1
ATOM 643 C C . THR A 1 77 ? 23.669 -11.996 -27.907 1.00 55.16 77 THR A C 1
ATOM 645 O O . THR A 1 77 ? 23.728 -12.306 -29.088 1.00 55.16 77 THR A O 1
ATOM 648 N N . THR A 1 78 ? 24.348 -10.944 -27.448 1.00 57.97 78 THR A N 1
ATOM 649 C CA . THR A 1 78 ? 25.137 -10.064 -28.338 1.00 57.97 78 THR A CA 1
ATOM 650 C C . THR A 1 78 ? 26.580 -10.524 -28.531 1.00 57.97 78 THR A C 1
ATOM 652 O O . THR A 1 78 ? 27.097 -10.418 -29.638 1.00 57.97 78 THR A O 1
ATOM 655 N N . LEU A 1 79 ? 27.231 -11.069 -27.499 1.00 61.62 79 LEU A N 1
ATOM 656 C CA . LEU A 1 79 ? 28.641 -11.486 -27.575 1.00 61.62 79 LEU A CA 1
ATOM 657 C C . LEU A 1 79 ? 28.802 -12.863 -28.235 1.00 61.62 79 LEU A C 1
ATOM 659 O O . LEU A 1 79 ? 29.579 -13.005 -29.175 1.00 61.62 79 LEU A O 1
ATOM 663 N N . LEU A 1 80 ? 27.990 -13.846 -27.830 1.00 63.97 80 LEU A N 1
ATOM 664 C CA . LEU A 1 80 ? 28.006 -15.186 -28.430 1.00 63.97 80 LEU A CA 1
ATOM 665 C C . LEU A 1 80 ? 27.552 -15.178 -29.899 1.00 63.97 80 LEU A C 1
ATOM 667 O O . LEU A 1 80 ? 28.167 -15.852 -30.717 1.00 63.97 80 LEU A O 1
ATOM 671 N N . LYS A 1 81 ? 26.548 -14.366 -30.273 1.00 61.47 81 LYS A N 1
ATOM 672 C CA . LYS A 1 81 ? 26.157 -14.211 -31.690 1.00 61.47 81 LYS A CA 1
ATOM 673 C C . LYS A 1 81 ? 27.229 -13.511 -32.527 1.00 61.47 81 LYS A C 1
ATOM 675 O O . LYS A 1 81 ? 27.408 -13.878 -33.681 1.00 61.47 81 LYS A O 1
ATOM 680 N N . LYS A 1 82 ? 27.958 -12.533 -31.968 1.00 61.03 82 LYS A N 1
ATOM 681 C CA . LYS A 1 82 ? 29.091 -11.900 -32.666 1.00 61.03 82 LYS A CA 1
ATOM 682 C C . LYS A 1 82 ? 30.208 -12.907 -32.944 1.00 61.03 82 LYS A C 1
ATOM 684 O O . LYS A 1 82 ? 30.682 -12.960 -34.071 1.00 61.03 82 LYS A O 1
ATOM 689 N N . LEU A 1 83 ? 30.578 -13.729 -31.959 1.00 69.94 83 LEU A N 1
ATOM 690 C CA . LEU A 1 83 ? 31.592 -14.775 -32.143 1.00 69.94 83 LEU A CA 1
ATOM 691 C C . LEU A 1 83 ? 31.141 -15.849 -33.145 1.00 69.94 83 LEU A C 1
ATOM 693 O O . LEU A 1 83 ? 31.924 -16.246 -34.002 1.00 69.94 83 LEU A O 1
ATOM 697 N N . PHE A 1 84 ? 29.870 -16.258 -33.094 1.00 68.50 84 PHE A N 1
ATOM 698 C CA . PHE A 1 84 ? 29.314 -17.224 -34.044 1.00 68.50 84 PHE A CA 1
ATOM 699 C C . PHE A 1 84 ? 29.292 -16.680 -35.481 1.00 68.50 84 PHE A C 1
ATOM 701 O O . PHE A 1 84 ? 29.695 -17.379 -36.403 1.00 68.50 84 PHE A O 1
ATOM 708 N N . ASN A 1 85 ? 28.906 -15.413 -35.677 1.00 59.22 85 ASN A N 1
ATOM 709 C CA . ASN A 1 85 ? 28.922 -14.784 -37.001 1.00 59.22 85 ASN A CA 1
ATOM 710 C C . ASN A 1 85 ? 30.343 -14.646 -37.562 1.00 59.22 85 ASN A C 1
ATOM 712 O O . ASN A 1 85 ? 30.536 -14.896 -38.744 1.00 59.22 85 ASN A O 1
ATOM 716 N N . ILE A 1 86 ? 31.346 -14.301 -36.743 1.00 69.88 86 ILE A N 1
ATOM 717 C CA . ILE A 1 86 ? 32.746 -14.244 -37.204 1.00 69.88 86 ILE A CA 1
ATOM 718 C C . ILE A 1 86 ? 33.199 -15.621 -37.707 1.00 69.88 86 ILE A C 1
ATOM 720 O O . ILE A 1 86 ? 33.763 -15.707 -38.795 1.00 69.88 86 ILE A O 1
ATOM 724 N N . PHE A 1 87 ? 32.890 -16.692 -36.968 1.00 68.94 87 PHE A N 1
ATOM 725 C CA . PHE A 1 87 ? 33.243 -18.060 -37.357 1.00 68.94 87 PHE A CA 1
ATOM 726 C C . PHE A 1 87 ? 32.528 -18.520 -38.645 1.00 68.94 87 PHE A C 1
ATOM 728 O O . PHE A 1 87 ? 33.115 -19.211 -39.480 1.00 68.94 87 PHE A O 1
ATOM 735 N N . PHE A 1 88 ? 31.271 -18.105 -38.835 1.00 63.09 88 PHE A N 1
ATOM 736 C CA . PHE A 1 88 ? 30.476 -18.439 -40.021 1.00 63.09 88 PHE A CA 1
ATOM 737 C C . PHE A 1 88 ? 30.932 -17.668 -41.273 1.00 63.09 88 PHE A C 1
ATOM 739 O O . PHE A 1 88 ? 31.006 -18.236 -42.357 1.00 63.09 88 PHE A O 1
ATOM 746 N N . TYR A 1 89 ? 31.303 -16.389 -41.142 1.00 62.12 89 TYR A N 1
ATOM 747 C CA . TYR A 1 89 ? 31.844 -15.616 -42.267 1.00 62.12 89 TYR A CA 1
ATOM 748 C C . TYR A 1 89 ? 33.280 -16.019 -42.631 1.00 62.12 89 TYR A C 1
ATOM 750 O O . TYR A 1 89 ? 33.627 -15.984 -43.808 1.00 62.12 89 TYR A O 1
ATOM 758 N N . SER A 1 90 ? 34.106 -16.464 -41.676 1.00 62.91 90 SER A N 1
ATOM 759 C CA . SER A 1 90 ? 35.462 -16.949 -41.986 1.00 62.91 90 SER A CA 1
ATOM 760 C C . SER A 1 90 ? 35.479 -18.287 -42.727 1.00 62.91 90 SER A C 1
ATOM 762 O O . SER A 1 90 ? 36.444 -18.584 -43.419 1.00 62.91 90 SER A O 1
ATOM 764 N N . THR A 1 91 ? 34.424 -19.095 -42.599 1.00 58.38 91 THR A N 1
ATOM 765 C CA . THR A 1 91 ? 34.291 -20.381 -43.305 1.00 58.38 91 THR A CA 1
ATOM 766 C C . THR A 1 91 ? 33.670 -20.240 -44.699 1.00 58.38 91 THR A C 1
ATOM 768 O O . THR A 1 91 ? 33.911 -21.090 -45.548 1.00 58.38 91 THR A O 1
ATOM 771 N N . LEU A 1 92 ? 32.947 -19.147 -44.976 1.00 54.91 92 LEU A N 1
ATOM 772 C CA . LEU A 1 92 ? 32.325 -18.865 -46.279 1.00 54.91 92 LEU A CA 1
ATOM 773 C C . LEU A 1 92 ? 33.238 -18.138 -47.286 1.00 54.91 92 LEU A C 1
ATOM 775 O O . LEU A 1 92 ? 32.872 -18.031 -48.448 1.00 54.91 92 LEU A O 1
ATOM 779 N N . ILE A 1 93 ? 34.397 -17.625 -46.856 1.00 55.72 93 ILE A N 1
ATOM 780 C CA . ILE A 1 93 ? 35.349 -16.874 -47.706 1.00 55.72 93 ILE A CA 1
ATOM 781 C C . ILE A 1 93 ? 36.512 -17.768 -48.208 1.00 55.72 93 ILE A C 1
ATOM 783 O O . ILE A 1 93 ? 37.362 -17.319 -48.970 1.00 55.72 93 ILE A O 1
ATOM 787 N N . VAL A 1 94 ? 36.555 -19.047 -47.810 1.00 52.78 94 VAL A N 1
ATOM 788 C CA . VAL A 1 94 ? 37.648 -19.993 -48.144 1.00 52.78 94 VAL A CA 1
ATOM 789 C C . VAL A 1 94 ? 37.216 -21.086 -49.150 1.00 52.78 94 VAL A C 1
ATOM 791 O O . VAL A 1 94 ? 37.982 -22.000 -49.447 1.00 52.78 94 VAL A O 1
ATOM 794 N N . HIS A 1 95 ? 36.025 -20.975 -49.742 1.00 46.25 95 HIS A N 1
ATOM 795 C CA . HIS A 1 95 ? 35.571 -21.782 -50.884 1.00 46.25 95 HIS A CA 1
ATOM 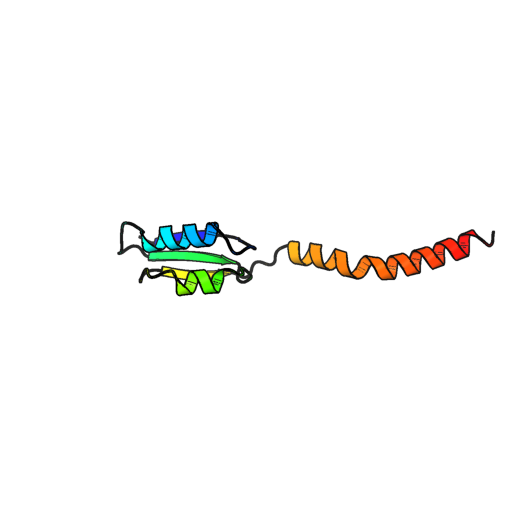796 C C . HIS A 1 95 ? 35.082 -20.877 -52.011 1.00 46.25 95 HIS A C 1
ATOM 798 O O . HIS A 1 95 ? 35.232 -21.298 -53.179 1.00 46.25 95 HIS A O 1
#